Protein AF-A0A812IU18-F1 (afdb_monomer)

Structure (mmCIF, N/CA/C/O backbone):
data_AF-A0A812IU18-F1
#
_entry.id   AF-A0A812IU18-F1
#
loop_
_atom_site.group_PDB
_atom_site.id
_atom_site.type_symbol
_atom_site.label_atom_id
_atom_site.label_alt_id
_atom_site.label_comp_id
_atom_site.label_asym_id
_atom_site.label_entity_id
_atom_site.label_seq_id
_atom_site.pdbx_PDB_ins_code
_atom_site.Cartn_x
_atom_site.Cartn_y
_atom_site.Cartn_z
_atom_site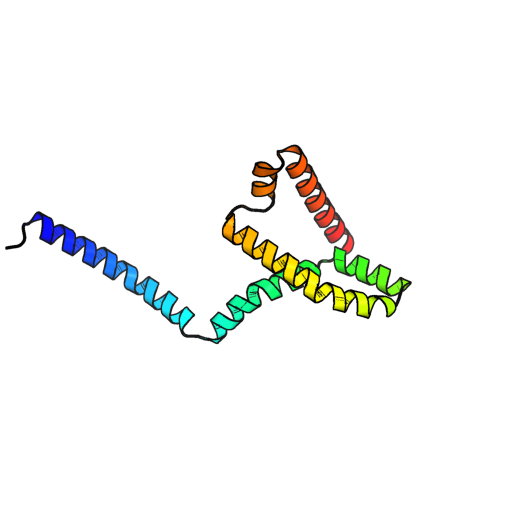.occupancy
_atom_site.B_iso_or_equiv
_atom_site.auth_seq_id
_atom_site.auth_comp_id
_atom_site.auth_asym_id
_atom_site.auth_atom_id
_atom_site.pdbx_PDB_model_num
ATOM 1 N N . LEU A 1 1 ? -46.731 7.862 40.695 1.00 56.66 1 LEU A N 1
ATOM 2 C CA . LEU A 1 1 ? -46.377 9.293 40.816 1.00 56.66 1 LEU A CA 1
ATOM 3 C C . LEU A 1 1 ? -44.872 9.385 40.620 1.00 56.66 1 LEU A C 1
ATOM 5 O O . LEU A 1 1 ? -44.148 9.019 41.534 1.00 56.66 1 LEU A O 1
ATOM 9 N N . MET A 1 2 ? -44.421 9.720 39.406 1.00 54.06 2 MET A N 1
ATOM 10 C CA . MET A 1 2 ? -42.991 9.900 39.114 1.00 54.06 2 MET A CA 1
ATOM 11 C C . MET A 1 2 ? -42.445 11.037 39.972 1.00 54.06 2 MET A C 1
ATOM 13 O O . MET A 1 2 ? -43.091 12.078 40.106 1.00 54.06 2 MET A O 1
ATOM 17 N N . THR A 1 3 ? -41.281 10.822 40.575 1.00 70.69 3 THR A N 1
ATOM 18 C CA . THR A 1 3 ? -40.631 11.850 41.387 1.00 70.69 3 THR A CA 1
ATOM 19 C C . THR A 1 3 ? -40.162 13.009 40.489 1.00 70.69 3 THR A C 1
ATOM 21 O O . THR A 1 3 ? -39.844 12.786 39.316 1.00 70.69 3 THR A O 1
ATOM 24 N N . PRO A 1 4 ? -40.101 14.259 40.991 1.00 69.75 4 PRO A N 1
ATOM 25 C CA . PRO A 1 4 ? -39.663 15.413 40.197 1.00 69.75 4 PRO A CA 1
ATOM 26 C C . PRO A 1 4 ? -38.291 15.208 39.530 1.00 69.75 4 PRO A C 1
ATOM 28 O O . PRO A 1 4 ? -38.083 15.659 38.405 1.00 69.75 4 PRO A O 1
ATOM 31 N N . SER A 1 5 ? -37.393 14.451 40.174 1.00 72.81 5 SER A N 1
ATOM 32 C CA . SER A 1 5 ? -36.073 14.079 39.647 1.00 72.81 5 SER A CA 1
ATOM 33 C C . SER A 1 5 ? -36.124 13.113 38.460 1.00 72.81 5 SER A C 1
ATOM 35 O O . SER A 1 5 ? -35.318 13.241 37.543 1.00 72.81 5 SER A O 1
ATOM 37 N N . GLU A 1 6 ? -37.074 12.175 38.428 1.00 73.81 6 GLU A N 1
ATOM 38 C CA . GLU A 1 6 ? -37.222 11.247 37.299 1.00 73.81 6 GLU A CA 1
ATOM 39 C C . GLU A 1 6 ? -37.785 11.960 36.067 1.00 73.81 6 GLU A C 1
ATOM 41 O O . GLU A 1 6 ? -37.276 11.770 34.966 1.00 73.81 6 GLU A O 1
ATOM 46 N N . SER A 1 7 ? -38.772 12.846 36.240 1.00 73.19 7 SER A N 1
ATOM 47 C CA . SER A 1 7 ? -39.383 13.579 35.117 1.00 73.19 7 SER A CA 1
ATOM 48 C C . SER A 1 7 ? -38.391 14.473 34.356 1.00 73.19 7 SER A C 1
ATOM 50 O O . SER A 1 7 ? -38.461 14.568 33.130 1.00 73.19 7 SER A O 1
ATOM 52 N N . ALA A 1 8 ? -37.422 15.066 35.063 1.00 77.62 8 ALA A N 1
ATOM 53 C CA . ALA A 1 8 ? -36.351 15.854 34.460 1.00 77.62 8 ALA A CA 1
ATOM 54 C C . ALA A 1 8 ? -35.356 14.975 33.680 1.00 77.62 8 ALA A C 1
ATOM 56 O O . ALA A 1 8 ? -34.952 15.335 32.575 1.00 77.62 8 ALA A O 1
ATOM 57 N N . SER A 1 9 ? -35.027 13.792 34.210 1.00 81.12 9 SER A N 1
ATOM 58 C CA . SER A 1 9 ? -34.134 12.832 33.551 1.00 81.12 9 SER A CA 1
ATOM 59 C C . SER A 1 9 ? -34.741 12.260 32.262 1.00 81.12 9 SER A C 1
ATOM 61 O O . SER A 1 9 ? -34.052 12.176 31.245 1.00 81.12 9 SER A O 1
ATOM 63 N N . TYR A 1 10 ? -36.045 11.955 32.246 1.00 76.62 10 TYR A N 1
ATOM 64 C CA . TYR A 1 10 ? -36.742 11.529 31.023 1.00 76.62 10 TYR A CA 1
ATOM 65 C C . TYR A 1 10 ? -36.807 12.640 29.966 1.00 76.62 10 TYR A C 1
ATOM 67 O O . TYR A 1 10 ? -36.660 12.359 28.775 1.00 76.62 10 TYR A O 1
ATOM 75 N N . ALA A 1 11 ? -36.969 13.898 30.385 1.00 81.69 11 ALA A N 1
ATOM 76 C CA . ALA A 1 11 ? -36.961 15.040 29.473 1.00 81.69 11 ALA A CA 1
ATOM 77 C C . ALA A 1 11 ? -35.578 15.269 28.831 1.00 81.69 11 ALA A C 1
ATOM 79 O O . ALA A 1 11 ? -35.498 15.596 27.645 1.00 81.69 11 ALA A O 1
ATOM 80 N N . GLU A 1 12 ? -34.484 15.056 29.570 1.00 83.31 12 GLU A N 1
ATOM 81 C CA . GLU A 1 12 ? -33.129 15.068 29.003 1.00 83.31 12 GLU A CA 1
ATOM 82 C C . GLU A 1 12 ? -32.879 13.874 28.079 1.00 83.31 12 GLU A C 1
ATOM 84 O O . GLU A 1 12 ? -32.361 14.059 26.978 1.00 83.31 12 GLU A O 1
ATOM 89 N N . ALA A 1 13 ? -33.307 12.669 28.466 1.00 81.00 13 ALA A N 1
ATOM 90 C CA . ALA A 1 13 ? -33.180 11.478 27.630 1.00 81.00 13 ALA A CA 1
ATOM 91 C C . ALA A 1 13 ? -33.914 11.639 26.286 1.00 81.00 13 ALA A C 1
ATOM 93 O O . ALA A 1 13 ? -33.354 11.312 25.240 1.00 81.00 13 ALA A O 1
ATOM 94 N N . GLN A 1 14 ? -35.117 12.226 26.289 1.00 84.94 14 GLN A N 1
ATOM 95 C CA . GLN A 1 14 ? -35.850 12.547 25.059 1.00 84.94 14 GLN A CA 1
ATOM 96 C C . GLN A 1 14 ? -35.155 13.616 24.213 1.00 84.94 14 GLN A C 1
ATOM 98 O O . GLN A 1 14 ? -35.139 13.496 22.992 1.00 84.94 14 GLN A O 1
ATOM 103 N N . ARG A 1 15 ? -34.554 14.646 24.824 1.00 82.12 15 ARG A N 1
ATOM 104 C CA . ARG A 1 15 ? -33.795 15.667 24.078 1.00 82.12 15 ARG A CA 1
ATOM 105 C C . ARG A 1 15 ? -32.554 15.089 23.404 1.00 82.12 15 ARG A C 1
ATOM 107 O O . ARG A 1 15 ? -32.237 15.472 22.280 1.00 82.12 15 ARG A O 1
ATOM 114 N N . LEU A 1 16 ? -31.853 14.182 24.083 1.00 82.38 16 LEU A N 1
ATOM 115 C CA . LEU A 1 16 ? -30.675 13.513 23.535 1.00 82.38 16 LEU A CA 1
ATOM 116 C C . LEU A 1 16 ? -31.049 12.556 22.398 1.00 82.38 16 LEU A C 1
ATOM 118 O O . LEU A 1 16 ? -30.349 12.523 21.388 1.00 82.38 16 LEU A O 1
ATOM 122 N N . ASP A 1 17 ? -32.156 11.824 22.536 1.00 84.81 17 ASP A N 1
ATOM 123 C CA . ASP A 1 17 ? -32.702 10.969 21.478 1.00 84.81 17 ASP A CA 1
ATOM 124 C C . ASP A 1 17 ? -33.115 11.787 20.242 1.00 84.81 17 ASP A C 1
ATOM 126 O O . ASP A 1 17 ? -32.691 11.497 19.124 1.00 84.81 17 ASP A O 1
ATOM 130 N N . ASP A 1 18 ? -33.856 12.881 20.436 1.00 85.38 18 ASP A N 1
ATOM 131 C CA . ASP A 1 18 ? -34.346 13.718 19.338 1.00 85.38 18 ASP A CA 1
ATOM 132 C C . ASP A 1 18 ? -33.214 14.411 18.564 1.00 85.38 18 ASP A C 1
ATOM 134 O O . ASP A 1 18 ? -33.252 14.510 17.338 1.00 85.38 18 ASP A O 1
ATOM 138 N N . SER A 1 19 ? -32.143 14.790 19.267 1.00 82.50 19 SER A N 1
ATOM 139 C CA . SER A 1 19 ? -30.929 15.340 18.657 1.00 82.50 19 SER A CA 1
ATOM 140 C C . SER A 1 19 ? -30.154 14.301 17.827 1.00 82.50 19 SER A C 1
ATOM 142 O O . SER A 1 19 ? -29.468 14.654 16.864 1.00 82.50 19 SER A O 1
ATOM 144 N N . ARG A 1 20 ? -30.283 12.999 18.137 1.00 80.38 20 ARG A N 1
ATOM 145 C CA . ARG A 1 20 ? -29.625 11.918 17.378 1.00 80.38 20 ARG A CA 1
ATOM 146 C C . ARG A 1 20 ? -30.366 11.506 16.105 1.00 80.38 20 ARG A C 1
ATOM 148 O O . ARG A 1 20 ? -29.704 11.112 15.142 1.00 80.38 20 ARG A O 1
ATOM 155 N N . LYS A 1 21 ? -31.696 11.616 16.058 1.00 79.31 21 LYS A N 1
ATOM 156 C CA . LYS A 1 21 ? -32.528 11.240 14.891 1.00 79.31 21 LYS A CA 1
ATOM 157 C C . LYS A 1 21 ? -32.059 11.819 13.542 1.00 79.31 21 LYS A C 1
ATOM 159 O O . LYS A 1 21 ? -31.967 11.055 12.577 1.00 79.31 21 LYS A O 1
ATOM 164 N N . PRO A 1 22 ? -31.711 13.118 13.410 1.00 78.19 22 PRO A N 1
ATOM 165 C CA . PRO A 1 22 ? -31.259 13.670 12.130 1.00 78.19 22 PRO A CA 1
ATOM 166 C C . PRO A 1 22 ? -29.899 13.119 11.678 1.00 78.19 22 PRO A C 1
ATOM 168 O O . PRO A 1 22 ? -29.645 13.051 10.476 1.00 78.19 22 PRO A O 1
ATOM 171 N N . PHE A 1 23 ? -29.037 12.697 12.608 1.00 74.56 23 PHE A N 1
ATOM 172 C CA . PHE A 1 23 ? -27.776 12.039 12.270 1.00 74.56 23 PHE A CA 1
ATOM 173 C C . PHE A 1 23 ? -28.009 10.593 11.822 1.00 74.56 23 PHE A C 1
ATOM 175 O O . PHE A 1 23 ? -27.524 10.213 10.759 1.00 74.56 23 PHE A O 1
ATOM 182 N N . GLN A 1 24 ? -28.810 9.822 12.570 1.00 76.81 24 GLN A N 1
ATOM 183 C CA . GLN A 1 24 ? -29.122 8.433 12.212 1.00 76.81 24 GLN A CA 1
ATOM 184 C C . GLN A 1 24 ? -29.805 8.332 10.848 1.00 76.81 24 GLN A C 1
ATOM 186 O O . GLN A 1 24 ? -29.323 7.607 9.990 1.00 76.81 24 GLN A O 1
ATOM 191 N N . SER A 1 25 ? -30.801 9.178 10.569 1.00 72.44 25 SER A N 1
ATOM 192 C CA . SER A 1 25 ? -31.494 9.156 9.271 1.00 72.44 25 SER A CA 1
ATOM 193 C C . SER A 1 25 ? -30.578 9.405 8.066 1.00 72.44 25 SER A C 1
ATOM 195 O O . SER A 1 25 ? -30.857 8.934 6.963 1.00 72.44 25 SER A O 1
ATOM 197 N N . LYS A 1 26 ? -29.475 10.148 8.246 1.00 67.00 26 LYS A N 1
ATOM 198 C CA . LYS A 1 26 ? -28.468 10.310 7.194 1.00 67.00 26 LYS A CA 1
ATOM 199 C C . LYS A 1 26 ? -27.655 9.035 7.032 1.00 67.00 26 LYS A C 1
ATOM 201 O O . LYS A 1 26 ? -27.480 8.620 5.896 1.00 67.00 26 LYS A O 1
ATOM 206 N N . VAL A 1 27 ? -27.189 8.430 8.125 1.00 68.94 27 VAL A N 1
ATOM 207 C CA . VAL A 1 27 ? -26.424 7.169 8.115 1.00 68.94 27 VAL A CA 1
ATOM 208 C C . VAL A 1 27 ? -27.245 6.036 7.488 1.00 68.94 27 VAL A C 1
ATOM 210 O O . VAL A 1 27 ? -26.777 5.424 6.531 1.00 68.94 27 VAL A O 1
ATOM 213 N N . ASP A 1 28 ? -28.508 5.880 7.887 1.00 69.50 28 ASP A N 1
ATOM 214 C CA . ASP A 1 28 ? -29.435 4.878 7.342 1.00 69.50 28 ASP A CA 1
ATOM 215 C C . ASP A 1 28 ? -29.671 5.076 5.831 1.00 69.50 28 ASP A C 1
ATOM 217 O O . ASP A 1 28 ? -29.814 4.124 5.058 1.00 69.50 28 ASP A O 1
ATOM 221 N N . LYS A 1 29 ? -29.665 6.338 5.373 1.00 68.38 29 LYS A N 1
ATOM 222 C CA . LYS A 1 29 ? -29.790 6.690 3.951 1.00 68.38 29 LYS A CA 1
ATOM 223 C C . LYS A 1 29 ? -28.558 6.284 3.133 1.00 68.38 29 LYS A C 1
ATOM 225 O O . LYS A 1 29 ? -28.708 5.967 1.952 1.00 68.38 29 LYS A O 1
ATOM 230 N N . TRP A 1 30 ? -27.364 6.289 3.730 1.00 60.28 30 TRP A N 1
ATOM 231 C CA . TRP A 1 30 ? -26.149 5.768 3.091 1.00 60.28 30 TRP A CA 1
ATOM 232 C C . TRP A 1 30 ? -26.118 4.233 3.105 1.00 60.28 30 TRP A C 1
ATOM 234 O O . TRP A 1 30 ? -25.684 3.639 2.120 1.00 60.28 30 TRP A O 1
ATOM 244 N N . GLU A 1 31 ? -26.641 3.596 4.157 1.00 66.00 31 GLU A N 1
ATOM 245 C CA . GLU A 1 31 ? -26.738 2.132 4.272 1.00 66.00 31 GLU A CA 1
ATOM 246 C C . GLU A 1 31 ? -27.706 1.495 3.259 1.00 66.00 31 GLU A C 1
ATOM 248 O O . GLU A 1 31 ? -27.450 0.395 2.773 1.00 66.00 31 GLU A O 1
ATOM 253 N N . GLY A 1 32 ? -28.786 2.185 2.873 1.00 62.31 32 GLY A N 1
ATOM 254 C CA . GLY A 1 32 ? -29.796 1.646 1.949 1.00 62.31 32 GLY A CA 1
ATOM 255 C C . GLY A 1 32 ? -29.396 1.585 0.465 1.00 62.31 32 GLY A C 1
ATOM 256 O O . GLY A 1 32 ? -30.110 0.983 -0.337 1.00 62.31 32 GLY A O 1
ATOM 257 N N . SER A 1 33 ? -28.278 2.197 0.059 1.00 66.06 33 SER A N 1
ATOM 258 C CA . SER A 1 33 ? -27.813 2.166 -1.335 1.00 66.06 33 SER A CA 1
ATOM 259 C C . SER A 1 33 ? -26.731 1.105 -1.520 1.00 66.06 33 SER A C 1
ATOM 261 O O . SER A 1 33 ? -25.557 1.362 -1.268 1.00 66.06 33 SER A O 1
ATOM 263 N N . GLY A 1 34 ? -27.093 -0.066 -2.059 1.00 64.25 34 GLY A N 1
ATOM 264 C CA . GLY A 1 34 ? -26.139 -1.146 -2.387 1.00 64.25 34 GLY A CA 1
ATOM 265 C C . GLY A 1 34 ? -24.963 -0.716 -3.287 1.00 64.25 34 GLY A C 1
ATOM 266 O O . GLY A 1 34 ? -23.907 -1.352 -3.295 1.00 64.25 34 GLY A O 1
ATOM 267 N N . PHE A 1 35 ? -25.105 0.415 -3.985 1.00 65.38 35 PHE A N 1
ATOM 268 C CA . PHE A 1 35 ? -24.033 1.086 -4.721 1.00 65.38 35 PHE A CA 1
ATOM 269 C C . PHE A 1 35 ? -22.935 1.656 -3.802 1.00 65.38 35 PHE A C 1
ATOM 271 O O . PHE A 1 35 ? -21.752 1.455 -4.060 1.00 65.38 35 PHE A O 1
ATOM 278 N N . VAL A 1 36 ? -23.302 2.306 -2.693 1.00 65.75 36 VAL A N 1
ATOM 279 C CA . VAL A 1 36 ? -22.354 2.873 -1.713 1.00 65.75 36 VAL A CA 1
ATOM 280 C C . VAL A 1 36 ? -21.632 1.758 -0.952 1.00 65.75 36 VAL A C 1
ATOM 282 O O . VAL A 1 36 ? -20.438 1.864 -0.670 1.00 65.75 36 VAL A O 1
ATOM 285 N N . TRP A 1 37 ? -22.331 0.652 -0.685 1.00 62.09 37 TRP A N 1
ATOM 286 C CA . TRP A 1 37 ? -21.745 -0.528 -0.050 1.00 62.09 37 TRP A CA 1
ATOM 287 C C . TRP A 1 37 ? -20.707 -1.212 -0.956 1.00 62.09 37 TRP A C 1
ATOM 289 O O . TRP A 1 37 ? -19.605 -1.529 -0.512 1.00 62.09 37 TRP A O 1
ATOM 299 N N . SER A 1 38 ? -21.001 -1.330 -2.258 1.00 66.19 38 SER A N 1
ATOM 300 C CA . SER A 1 38 ? -20.034 -1.825 -3.252 1.00 66.19 38 SER A CA 1
ATOM 301 C C . SER A 1 38 ? -18.800 -0.920 -3.354 1.00 66.19 38 SER A C 1
ATOM 303 O O . SER A 1 38 ? -17.678 -1.416 -3.421 1.00 66.19 38 SER A O 1
ATOM 305 N N . PHE A 1 39 ? -18.979 0.405 -3.290 1.00 65.12 39 PHE A N 1
ATOM 306 C CA . PHE A 1 39 ? -17.864 1.358 -3.264 1.00 65.12 39 PHE A CA 1
ATOM 307 C C . PHE A 1 39 ? -17.046 1.309 -1.967 1.00 65.12 39 PHE A C 1
ATOM 309 O O . PHE A 1 39 ? -15.834 1.507 -2.012 1.00 65.12 39 PHE A O 1
ATOM 316 N N . SER A 1 40 ? -17.664 0.984 -0.828 1.00 64.44 40 SER A N 1
ATOM 317 C CA . SER A 1 40 ? -16.928 0.776 0.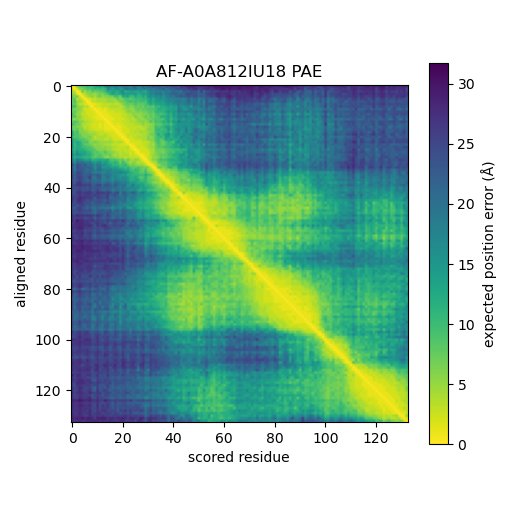429 1.00 64.44 40 SER A CA 1
ATOM 318 C C . SER A 1 40 ? -15.985 -0.428 0.367 1.00 64.44 40 SER A C 1
ATOM 320 O O . SER A 1 40 ? -14.906 -0.378 0.948 1.00 64.44 40 SER A O 1
ATOM 322 N N . ILE A 1 41 ? -16.344 -1.480 -0.376 1.00 65.75 41 ILE A N 1
ATOM 323 C CA . ILE A 1 41 ? -15.478 -2.650 -0.611 1.00 65.75 41 ILE A CA 1
ATOM 324 C C . ILE A 1 41 ? -14.463 -2.400 -1.734 1.00 65.75 41 ILE A C 1
ATOM 326 O O . ILE A 1 41 ? -13.340 -2.896 -1.667 1.00 65.75 41 ILE A O 1
ATOM 330 N N . LEU A 1 42 ? -14.818 -1.597 -2.743 1.00 68.69 42 LEU A N 1
ATOM 331 C CA . LEU A 1 42 ? -13.874 -1.145 -3.772 1.00 68.69 42 LEU A CA 1
ATOM 332 C C . LEU A 1 42 ? -12.800 -0.206 -3.213 1.00 68.69 42 LEU A C 1
ATOM 334 O O . LEU A 1 42 ? -11.705 -0.161 -3.763 1.00 68.69 42 LEU A O 1
ATOM 338 N N . GLY A 1 43 ? -13.092 0.519 -2.129 1.00 71.94 43 GLY A N 1
ATOM 339 C CA . GLY A 1 43 ? -12.179 1.455 -1.469 1.00 71.94 43 GLY A CA 1
ATOM 340 C C . GLY A 1 43 ? -10.767 0.899 -1.242 1.00 71.94 43 GLY A C 1
ATOM 341 O O . GLY A 1 43 ? -9.824 1.468 -1.790 1.00 71.94 43 GLY A O 1
ATOM 342 N N . PRO A 1 44 ? -10.590 -0.206 -0.493 1.00 72.00 44 PRO A N 1
ATOM 343 C CA . PRO A 1 44 ? -9.270 -0.788 -0.257 1.00 72.00 44 PRO A CA 1
ATOM 344 C C . PRO A 1 44 ? -8.591 -1.287 -1.538 1.00 72.00 44 PRO A C 1
ATOM 346 O O . PRO A 1 44 ? -7.408 -1.024 -1.713 1.00 72.00 44 PRO A O 1
ATOM 349 N N . GLY A 1 45 ? -9.322 -1.922 -2.463 1.00 73.94 45 GLY A N 1
ATOM 350 C CA . GLY A 1 45 ? -8.756 -2.378 -3.742 1.00 73.94 45 GLY A CA 1
ATOM 351 C C . GLY A 1 45 ? -8.282 -1.230 -4.644 1.00 73.94 45 GLY A C 1
ATOM 352 O O . GLY A 1 45 ? -7.241 -1.330 -5.283 1.00 73.94 45 GLY A O 1
ATOM 353 N N . LEU A 1 46 ? -9.001 -0.105 -4.657 1.00 74.56 46 LEU A N 1
ATOM 354 C CA . LEU A 1 46 ? -8.634 1.085 -5.426 1.00 74.56 46 LEU A CA 1
ATOM 355 C C . LEU A 1 46 ? -7.437 1.827 -4.806 1.00 74.56 46 LEU A C 1
ATOM 357 O O . LEU A 1 46 ? -6.544 2.255 -5.534 1.00 74.56 46 LEU A O 1
ATOM 361 N N . LEU A 1 47 ? -7.404 1.961 -3.471 1.00 73.06 47 LEU A N 1
ATOM 362 C CA . LEU A 1 47 ? -6.288 2.561 -2.717 1.00 73.06 47 LEU A CA 1
ATOM 363 C C . LEU A 1 47 ? -4.976 1.821 -2.979 1.00 73.06 47 LEU A C 1
ATOM 365 O O . LE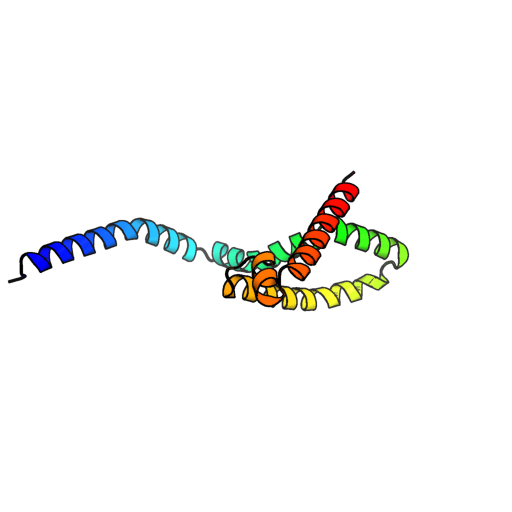U A 1 47 ? -3.928 2.430 -3.156 1.00 73.06 47 LEU A O 1
ATOM 369 N N . VAL A 1 48 ? -5.079 0.501 -3.040 1.00 74.25 48 VAL A N 1
ATOM 370 C CA . VA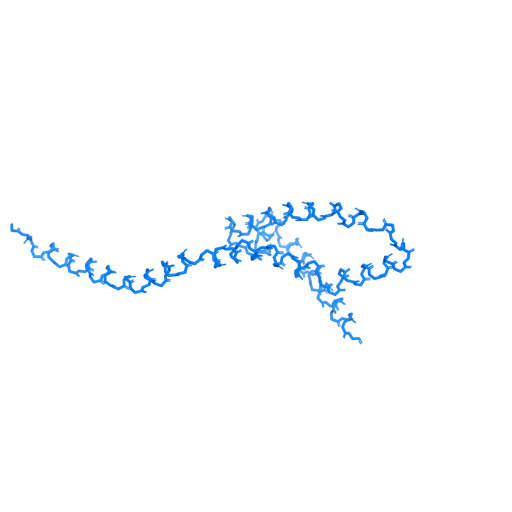L A 1 48 ? -4.014 -0.427 -3.396 1.00 74.25 48 VAL A CA 1
ATOM 371 C C . VAL A 1 48 ? -3.502 -0.209 -4.810 1.00 74.25 48 VAL A C 1
ATOM 373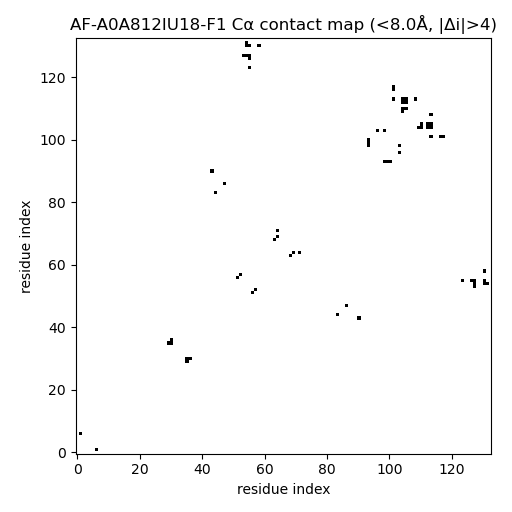 O O . VAL A 1 48 ? -2.302 -0.048 -5.002 1.00 74.25 48 VAL A O 1
ATOM 376 N N . CYS A 1 49 ? -4.398 -0.157 -5.797 1.00 75.50 49 CYS A N 1
ATOM 377 C CA . CYS A 1 49 ? -3.985 0.020 -7.184 1.00 75.50 49 CYS A CA 1
ATOM 378 C C . CYS A 1 49 ? -3.312 1.381 -7.394 1.00 75.50 49 CYS A C 1
ATOM 380 O O . CYS A 1 49 ? -2.361 1.481 -8.164 1.00 75.50 49 CYS A O 1
ATOM 382 N N . LEU A 1 50 ? -3.784 2.418 -6.696 1.00 74.19 50 LEU A N 1
ATOM 383 C CA . LEU A 1 50 ? -3.163 3.742 -6.697 1.00 74.19 50 LEU A CA 1
ATOM 384 C C . LEU A 1 50 ? -1.790 3.748 -6.015 1.00 74.19 50 LEU A C 1
ATOM 386 O O . LEU A 1 50 ? -0.904 4.450 -6.487 1.00 74.19 50 LEU A O 1
ATOM 390 N N . ALA A 1 51 ? -1.602 2.971 -4.945 1.00 73.12 51 ALA A N 1
ATOM 391 C CA . ALA A 1 51 ? -0.314 2.849 -4.267 1.00 73.12 51 ALA A CA 1
ATOM 392 C C . ALA A 1 51 ? 0.733 2.098 -5.111 1.00 73.12 51 ALA A C 1
ATOM 394 O O . ALA A 1 51 ? 1.883 2.515 -5.135 1.00 73.12 51 ALA A O 1
ATOM 395 N N . ASP A 1 52 ? 0.336 1.043 -5.832 1.00 74.00 52 ASP A N 1
ATOM 396 C CA . ASP A 1 52 ? 1.236 0.277 -6.717 1.00 74.00 52 ASP A CA 1
ATOM 397 C C . ASP A 1 52 ? 1.560 1.001 -8.043 1.00 74.00 52 ASP A C 1
ATOM 399 O O . ASP A 1 52 ? 2.462 0.588 -8.772 1.00 74.00 52 ASP A O 1
ATOM 403 N N . THR A 1 53 ? 0.817 2.059 -8.392 1.00 75.00 53 THR A N 1
ATOM 404 C CA . THR A 1 53 ? 1.005 2.837 -9.635 1.00 75.00 53 THR A CA 1
ATOM 405 C C . THR A 1 53 ? 1.711 4.170 -9.363 1.00 75.00 53 THR A C 1
ATOM 407 O O . THR A 1 53 ? 1.395 5.192 -9.972 1.00 75.00 53 THR A O 1
ATOM 410 N N . ASP A 1 54 ? 2.655 4.192 -8.426 1.00 78.62 54 ASP A N 1
ATOM 411 C CA . ASP A 1 54 ? 3.507 5.356 -8.208 1.00 78.62 54 ASP A CA 1
ATOM 412 C C . ASP A 1 54 ? 4.613 5.455 -9.283 1.00 78.62 54 ASP A C 1
ATOM 414 O O . ASP A 1 54 ? 4.908 4.504 -10.020 1.00 78.62 54 ASP A O 1
ATOM 418 N N . ALA A 1 55 ? 5.233 6.634 -9.403 1.00 71.75 55 ALA A N 1
ATOM 419 C CA . ALA A 1 55 ? 6.276 6.882 -10.402 1.00 71.75 55 ALA A CA 1
ATOM 420 C C . ALA A 1 55 ? 7.475 5.923 -10.245 1.00 71.75 55 ALA A C 1
ATOM 422 O O . ALA A 1 55 ? 8.071 5.514 -11.244 1.00 71.75 55 ALA A O 1
ATOM 423 N N . GLY A 1 56 ? 7.791 5.512 -9.009 1.00 72.62 56 GLY A N 1
ATOM 424 C CA . GLY A 1 56 ? 8.864 4.568 -8.703 1.00 72.62 56 GLY A CA 1
ATOM 425 C C . GLY A 1 56 ? 8.597 3.170 -9.263 1.00 72.62 56 GLY A C 1
ATOM 426 O O . GLY A 1 56 ? 9.415 2.645 -10.030 1.00 72.62 56 GLY A O 1
ATOM 427 N N . CYS A 1 57 ? 7.437 2.577 -8.960 1.00 74.62 57 CYS A N 1
ATOM 428 C CA . CYS A 1 57 ? 7.051 1.284 -9.521 1.00 74.62 57 CYS A CA 1
ATOM 429 C C . CYS A 1 57 ? 6.945 1.332 -11.051 1.00 74.62 57 CYS A C 1
ATOM 431 O O . CYS A 1 57 ? 7.401 0.399 -11.718 1.00 74.62 57 CYS A O 1
ATOM 433 N N . LEU A 1 58 ? 6.434 2.427 -11.627 1.00 76.75 58 LEU A N 1
ATOM 434 C CA . LEU A 1 58 ? 6.313 2.583 -13.079 1.00 76.75 58 LEU A CA 1
ATOM 435 C C . LEU A 1 58 ? 7.680 2.674 -13.781 1.00 76.75 58 LEU A C 1
ATOM 437 O O . LEU A 1 58 ? 7.876 2.060 -14.832 1.00 76.75 58 LEU A O 1
ATOM 441 N N . LEU A 1 59 ? 8.649 3.384 -13.195 1.00 77.94 59 LEU A N 1
ATOM 442 C CA . LEU A 1 59 ? 10.020 3.467 -13.708 1.00 77.94 59 LEU A CA 1
ATOM 443 C C . LEU A 1 59 ? 10.710 2.104 -13.713 1.00 77.94 59 LEU A C 1
ATOM 445 O O . LEU A 1 59 ? 11.314 1.713 -14.716 1.00 77.94 59 LEU A O 1
ATOM 449 N N . VAL A 1 60 ? 10.623 1.371 -12.601 1.00 77.50 60 VAL A N 1
ATOM 450 C CA . VAL A 1 60 ? 11.214 0.033 -12.482 1.00 77.50 60 VAL A CA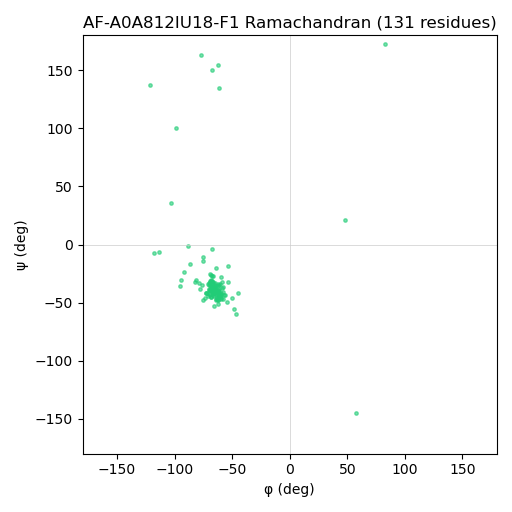 1
ATOM 451 C C . VAL A 1 60 ? 10.525 -0.929 -13.446 1.00 77.50 60 VAL A C 1
ATOM 453 O O . VAL A 1 60 ? 11.207 -1.698 -14.128 1.00 77.50 60 VAL A O 1
ATOM 456 N N . ALA A 1 61 ? 9.198 -0.855 -13.582 1.00 76.88 61 ALA A N 1
ATOM 457 C CA . ALA A 1 61 ? 8.437 -1.622 -14.564 1.00 76.88 61 ALA A CA 1
ATOM 458 C C . ALA A 1 61 ? 8.838 -1.274 -16.010 1.00 76.88 61 ALA A C 1
ATOM 460 O O . ALA A 1 61 ? 9.006 -2.170 -16.832 1.00 76.88 61 ALA A O 1
ATOM 461 N N . GLY A 1 62 ? 9.077 0.002 -16.325 1.00 77.12 62 GLY A N 1
ATOM 462 C CA . GLY A 1 62 ? 9.526 0.451 -17.645 1.00 77.12 62 GLY A CA 1
ATOM 463 C C . GLY A 1 62 ? 10.953 0.005 -17.981 1.00 77.12 62 GLY A C 1
ATOM 464 O O . GLY A 1 62 ? 11.209 -0.513 -19.070 1.00 77.12 62 GLY A O 1
ATOM 465 N N . GLN A 1 63 ? 11.886 0.138 -17.034 1.00 79.44 63 GLN A N 1
ATOM 466 C CA . GLN A 1 63 ? 13.271 -0.322 -17.193 1.00 79.44 63 GLN A CA 1
ATOM 467 C C . GLN A 1 63 ? 13.354 -1.847 -17.310 1.00 79.44 63 GLN A C 1
ATOM 469 O O . GLN A 1 63 ? 14.058 -2.378 -18.173 1.00 79.44 63 GLN A O 1
ATOM 474 N N . SER A 1 64 ? 12.617 -2.565 -16.462 1.00 75.88 64 SER A N 1
ATOM 475 C CA . SER A 1 64 ? 12.571 -4.028 -16.492 1.00 75.88 64 SER A CA 1
ATOM 476 C C . SER A 1 64 ? 11.831 -4.549 -17.729 1.00 75.88 64 SER A C 1
ATOM 478 O O . SER A 1 64 ? 12.315 -5.487 -18.360 1.00 75.88 64 SER A O 1
ATOM 480 N N . GLY A 1 65 ? 10.753 -3.889 -18.159 1.00 73.44 65 GLY A N 1
ATOM 481 C CA . GLY A 1 65 ? 10.011 -4.199 -19.382 1.00 73.44 65 GLY A CA 1
ATOM 482 C C . GLY A 1 65 ? 10.829 -3.987 -20.657 1.00 73.44 65 GLY A C 1
ATOM 483 O O . GLY A 1 65 ? 10.817 -4.844 -21.537 1.00 73.44 65 GLY A O 1
ATOM 484 N N . SER A 1 66 ? 11.620 -2.911 -20.728 1.00 73.81 66 SER A N 1
ATOM 485 C CA . SER A 1 66 ? 12.555 -2.661 -21.838 1.00 73.81 66 SER A CA 1
ATOM 486 C C . SER A 1 66 ? 13.640 -3.743 -21.943 1.00 73.81 66 SER A C 1
ATOM 488 O O . SER A 1 66 ? 14.058 -4.120 -23.038 1.00 73.81 66 SER A O 1
ATOM 490 N N . ARG A 1 67 ? 14.076 -4.290 -20.801 1.00 69.19 67 ARG A N 1
ATOM 491 C CA . ARG A 1 67 ? 15.210 -5.222 -20.728 1.00 69.19 67 ARG A CA 1
ATOM 492 C C . ARG A 1 67 ? 14.826 -6.707 -20.777 1.00 69.19 67 ARG A C 1
ATOM 494 O O . ARG A 1 67 ? 15.620 -7.502 -21.269 1.00 69.19 67 ARG A O 1
ATOM 501 N N . TRP A 1 68 ? 13.651 -7.089 -20.271 1.00 66.12 68 TRP A N 1
ATOM 502 C CA . TRP A 1 68 ? 13.192 -8.488 -20.164 1.00 66.12 68 TRP A CA 1
ATOM 503 C C . TRP A 1 68 ? 11.924 -8.793 -20.981 1.00 66.12 68 TRP A C 1
ATOM 505 O O . TRP A 1 68 ? 11.542 -9.958 -21.112 1.00 66.12 68 TRP A O 1
ATOM 515 N N . GLY A 1 69 ? 11.281 -7.779 -21.569 1.00 70.31 69 GLY A N 1
ATOM 516 C CA . GLY A 1 69 ? 10.103 -7.949 -22.421 1.00 70.31 69 GLY A CA 1
ATOM 517 C C . GLY A 1 69 ? 8.935 -8.657 -21.721 1.00 70.31 69 GLY A C 1
ATOM 518 O O . GLY A 1 69 ? 8.712 -8.514 -20.520 1.00 70.31 69 GLY A O 1
ATOM 519 N N . TYR A 1 70 ? 8.182 -9.464 -22.477 1.00 65.44 70 TYR A N 1
ATOM 520 C CA . TYR A 1 70 ? 6.982 -10.171 -22.001 1.00 65.44 70 TYR A CA 1
ATOM 521 C C . TYR A 1 70 ? 7.242 -11.282 -20.965 1.00 65.44 70 TYR A C 1
ATOM 523 O O . TYR A 1 70 ? 6.288 -11.857 -20.445 1.00 65.44 70 TYR A O 1
ATOM 531 N N . ALA A 1 71 ? 8.500 -11.583 -20.625 1.00 72.69 71 ALA A N 1
ATOM 532 C CA . ALA A 1 71 ? 8.834 -12.591 -19.615 1.00 72.69 71 ALA A CA 1
ATOM 533 C C . ALA A 1 71 ? 8.345 -12.217 -18.200 1.00 72.69 71 ALA A C 1
ATOM 535 O O . ALA A 1 71 ? 8.180 -13.095 -17.355 1.00 72.69 71 ALA A O 1
ATOM 536 N N . LEU A 1 72 ? 8.077 -10.930 -17.947 1.00 67.69 72 LEU A N 1
ATOM 537 C CA . LEU A 1 72 ? 7.603 -10.420 -16.655 1.00 67.69 72 LEU A CA 1
ATOM 538 C C . LEU A 1 72 ? 6.074 -10.473 -16.486 1.00 67.69 72 LEU A C 1
ATOM 540 O O . LEU A 1 72 ? 5.594 -10.428 -15.357 1.00 67.69 72 LEU A O 1
ATOM 544 N N . LEU A 1 73 ? 5.298 -10.637 -17.565 1.00 71.44 73 LEU A N 1
ATOM 545 C CA . LEU A 1 73 ? 3.830 -10.759 -17.503 1.00 71.44 73 LEU A CA 1
ATOM 546 C C . LEU A 1 73 ? 3.330 -11.868 -16.556 1.00 71.44 73 LEU A C 1
ATOM 548 O O . LEU A 1 73 ? 2.459 -11.585 -15.733 1.00 71.44 73 LEU A O 1
ATOM 552 N N . PRO A 1 74 ? 3.840 -13.115 -16.616 1.00 75.94 74 PRO A N 1
ATOM 553 C CA . PRO A 1 74 ? 3.381 -14.166 -15.707 1.00 75.94 74 PRO A CA 1
ATOM 554 C C . PRO A 1 74 ? 3.785 -13.906 -14.250 1.00 75.94 74 PRO A C 1
ATOM 556 O O . PRO A 1 74 ? 3.032 -14.249 -13.341 1.00 75.94 74 PRO A O 1
ATOM 559 N N . LEU A 1 75 ? 4.931 -13.256 -14.020 1.00 76.56 75 LEU A N 1
ATOM 560 C CA . LEU A 1 75 ? 5.348 -12.832 -12.683 1.00 76.56 75 LEU A CA 1
ATOM 561 C C . LEU A 1 75 ? 4.401 -11.757 -12.130 1.00 76.56 75 LEU A C 1
ATOM 563 O O . LEU A 1 75 ? 4.015 -11.827 -10.967 1.00 76.56 75 LEU A O 1
ATOM 567 N N . GLN A 1 76 ? 3.966 -10.819 -12.976 1.00 72.25 76 GLN A N 1
ATOM 568 C CA . GLN A 1 76 ? 3.011 -9.780 -12.603 1.00 72.25 76 GLN A CA 1
ATOM 569 C C . GLN A 1 76 ? 1.658 -10.375 -12.196 1.00 72.25 76 GLN A C 1
ATOM 571 O O . GLN A 1 76 ? 1.098 -9.984 -11.177 1.00 72.25 76 GLN A O 1
ATOM 576 N N . VAL A 1 77 ? 1.158 -11.366 -12.944 1.00 79.44 77 VAL A N 1
ATOM 577 C CA . VAL A 1 77 ? -0.100 -12.060 -12.615 1.00 79.44 77 VAL A CA 1
ATOM 578 C C . VAL A 1 77 ? 0.008 -12.834 -11.299 1.00 79.44 77 VAL A C 1
ATOM 580 O O . VAL A 1 77 ? -0.941 -12.839 -10.518 1.00 79.44 77 VAL A O 1
ATOM 583 N N . LEU A 1 78 ? 1.162 -13.448 -11.022 1.00 81.75 78 LEU A N 1
ATOM 584 C CA . LEU A 1 78 ? 1.425 -14.127 -9.750 1.00 81.75 78 LEU A CA 1
ATOM 585 C C . LEU A 1 78 ? 1.483 -13.146 -8.567 1.00 81.75 78 LEU A C 1
ATOM 587 O O . LEU A 1 78 ? 1.085 -13.495 -7.457 1.00 81.75 78 LEU A O 1
ATOM 591 N N . LEU A 1 79 ? 1.966 -11.923 -8.796 1.00 76.69 79 LEU A N 1
ATOM 592 C CA . LEU A 1 79 ? 2.085 -10.898 -7.762 1.00 76.69 79 LEU A CA 1
ATOM 593 C C . LEU A 1 79 ? 0.721 -10.364 -7.302 1.00 76.69 79 LEU A C 1
ATOM 595 O O . LEU A 1 79 ? 0.556 -10.119 -6.113 1.00 76.69 79 LEU A O 1
ATOM 599 N N . ILE A 1 80 ? -0.270 -10.255 -8.194 1.00 80.00 80 ILE A N 1
ATOM 60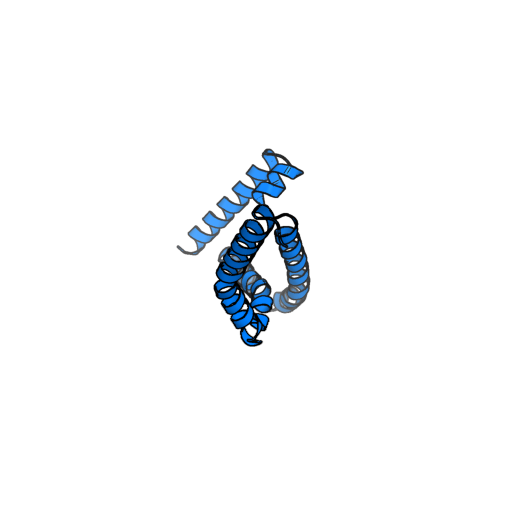0 C CA . ILE A 1 80 ? -1.616 -9.732 -7.874 1.00 80.00 80 ILE A CA 1
ATOM 601 C C . ILE A 1 80 ? -2.228 -10.369 -6.604 1.00 80.00 80 ILE A C 1
ATOM 603 O O . ILE A 1 80 ? -2.567 -9.629 -5.679 1.00 80.00 80 ILE A O 1
ATOM 607 N N . PRO A 1 81 ? -2.367 -11.706 -6.484 1.00 78.81 81 PRO A N 1
ATOM 608 C CA . PRO A 1 81 ? -2.951 -12.317 -5.287 1.00 78.81 81 PRO A CA 1
ATOM 609 C C . PRO A 1 81 ? -2.069 -12.173 -4.040 1.00 78.81 81 PRO A C 1
ATOM 611 O O . PRO A 1 81 ? -2.590 -12.094 -2.928 1.00 78.81 81 PRO A O 1
ATOM 614 N N . VAL A 1 82 ? -0.744 -12.125 -4.205 1.00 81.19 82 VAL A N 1
ATOM 615 C CA . VAL A 1 82 ? 0.196 -11.943 -3.090 1.00 81.19 82 VAL A CA 1
ATOM 616 C C . VAL A 1 82 ? 0.061 -10.539 -2.503 1.00 81.19 82 VAL A C 1
ATOM 618 O O . VAL A 1 82 ? -0.035 -10.393 -1.284 1.00 81.19 82 VAL A O 1
ATOM 621 N N . LEU A 1 83 ? -0.002 -9.516 -3.360 1.00 79.25 83 LEU A N 1
ATOM 622 C CA . LEU A 1 83 ? -0.179 -8.130 -2.937 1.00 79.25 83 LEU A CA 1
ATOM 623 C C . LEU A 1 83 ? -1.554 -7.920 -2.301 1.00 79.25 83 LEU A C 1
ATOM 625 O O . LEU A 1 83 ? -1.627 -7.324 -1.229 1.00 79.25 83 LEU A O 1
ATOM 629 N N . PHE A 1 84 ? -2.611 -8.514 -2.864 1.00 82.00 84 PHE A N 1
ATOM 630 C CA . PHE A 1 84 ? -3.950 -8.463 -2.272 1.00 82.00 84 PHE A CA 1
ATOM 631 C C . PHE A 1 84 ? -3.972 -8.993 -0.827 1.00 82.00 84 PHE A C 1
ATOM 633 O O . PHE A 1 84 ? -4.548 -8.369 0.062 1.00 82.00 84 PHE A O 1
ATOM 640 N N . MET A 1 85 ? -3.290 -10.113 -0.559 1.00 81.69 85 MET A N 1
ATOM 641 C CA . MET A 1 85 ? -3.181 -10.669 0.797 1.00 81.69 85 MET A CA 1
ATOM 642 C C . MET A 1 85 ? -2.376 -9.765 1.737 1.00 81.69 85 MET A C 1
ATOM 644 O O . MET A 1 85 ? -2.766 -9.556 2.886 1.00 81.69 85 MET A O 1
ATOM 648 N N . ALA A 1 86 ? -1.264 -9.202 1.258 1.00 80.94 86 ALA A N 1
ATOM 649 C CA . ALA A 1 86 ? -0.457 -8.266 2.039 1.00 80.94 86 ALA A CA 1
ATOM 650 C C . ALA A 1 86 ? -1.244 -6.994 2.404 1.00 80.94 86 ALA A C 1
ATOM 652 O O . ALA A 1 86 ? -1.096 -6.447 3.500 1.00 80.94 86 ALA A O 1
ATOM 653 N N . GLN A 1 87 ? -2.112 -6.537 1.507 1.00 78.69 87 GLN A N 1
ATOM 654 C CA . GLN A 1 87 ? -2.919 -5.341 1.702 1.00 78.69 87 GLN A CA 1
ATOM 655 C C . GLN A 1 87 ? -4.117 -5.595 2.613 1.00 78.69 87 GLN A C 1
ATOM 657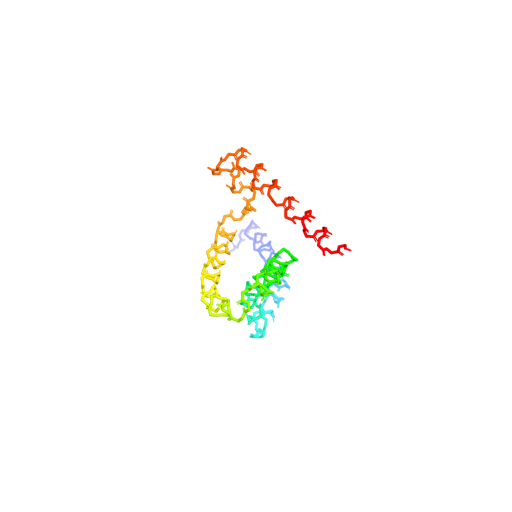 O O . GLN A 1 87 ? -4.373 -4.762 3.475 1.00 78.69 87 GLN A O 1
ATOM 662 N N . ASP A 1 88 ? -4.784 -6.749 2.527 1.00 81.62 88 ASP A N 1
ATOM 663 C CA . ASP A 1 88 ? -5.811 -7.137 3.507 1.00 81.62 88 ASP A CA 1
ATOM 664 C C . ASP A 1 88 ? -5.236 -7.150 4.933 1.00 81.62 88 ASP A C 1
ATOM 666 O O . ASP A 1 88 ? -5.816 -6.585 5.863 1.00 81.62 88 ASP A O 1
ATOM 670 N N . LEU A 1 89 ? -4.028 -7.701 5.095 1.00 80.81 89 LEU A N 1
ATOM 671 C CA . LEU A 1 89 ? -3.306 -7.697 6.368 1.00 80.81 89 LEU A CA 1
ATOM 672 C C . LEU A 1 89 ? -2.941 -6.280 6.824 1.00 80.81 89 LEU A C 1
ATOM 674 O O . LEU A 1 89 ? -3.114 -5.957 7.999 1.00 80.81 89 LEU A O 1
ATOM 678 N N . THR A 1 90 ? -2.478 -5.427 5.911 1.00 78.31 90 THR A N 1
ATOM 679 C CA . THR A 1 90 ? -2.111 -4.033 6.209 1.00 78.31 90 THR A CA 1
ATOM 680 C C . THR A 1 90 ? -3.335 -3.199 6.590 1.00 78.31 90 THR A C 1
ATOM 682 O O . THR A 1 90 ? -3.286 -2.450 7.563 1.00 78.31 90 THR A O 1
ATOM 685 N N . VAL A 1 91 ? -4.460 -3.366 5.889 1.00 76.19 91 VAL A N 1
ATOM 686 C CA . VAL A 1 91 ? -5.739 -2.708 6.195 1.00 76.19 91 VAL A CA 1
ATOM 687 C C . VAL A 1 91 ? -6.262 -3.174 7.550 1.00 76.19 91 VAL A C 1
ATOM 689 O O . VAL A 1 91 ? -6.613 -2.345 8.390 1.00 76.19 91 VAL A O 1
ATOM 692 N N . ARG A 1 92 ? -6.255 -4.486 7.814 1.00 80.81 92 ARG A N 1
ATOM 693 C CA . ARG A 1 92 ? -6.666 -5.033 9.115 1.00 80.81 92 ARG A CA 1
ATOM 694 C C . ARG A 1 92 ? -5.769 -4.547 10.244 1.00 80.81 92 ARG A C 1
ATOM 696 O O . ARG A 1 92 ? -6.286 -4.180 11.295 1.00 80.81 92 ARG A O 1
ATOM 703 N N . LEU A 1 93 ? -4.455 -4.481 10.035 1.00 73.38 93 LEU A N 1
ATOM 704 C CA . LEU A 1 93 ? -3.527 -3.898 11.004 1.00 73.38 93 LEU A CA 1
ATOM 705 C C . LEU A 1 93 ? -3.800 -2.403 11.216 1.00 73.38 93 LEU A C 1
ATOM 707 O O . LEU A 1 93 ? -3.885 -1.968 12.361 1.00 73.38 93 LEU A O 1
ATOM 711 N N . GLY A 1 94 ? -4.003 -1.623 10.154 1.00 68.94 94 GLY A N 1
ATOM 712 C CA . GLY A 1 94 ? -4.292 -0.189 10.244 1.00 68.94 94 GLY A CA 1
ATOM 713 C C . GLY A 1 94 ? -5.571 0.112 11.027 1.00 68.94 94 GLY A C 1
ATOM 714 O O . GLY A 1 94 ? -5.576 0.981 11.901 1.00 68.94 94 GLY A O 1
ATOM 715 N N . VAL A 1 95 ? -6.635 -0.657 10.780 1.00 71.00 95 VAL A N 1
ATOM 716 C CA . VAL A 1 95 ? -7.912 -0.529 11.496 1.00 71.00 95 VAL A CA 1
ATOM 717 C C . VAL A 1 95 ? -7.800 -1.010 12.946 1.00 71.00 95 VAL A C 1
ATOM 719 O O . VAL A 1 95 ? -8.274 -0.316 13.842 1.00 71.00 95 VAL A O 1
ATOM 722 N N . CYS A 1 96 ? -7.154 -2.153 13.203 1.00 67.38 96 CYS A N 1
ATOM 723 C CA . CYS A 1 96 ? -7.004 -2.693 14.560 1.00 67.38 96 CYS A CA 1
ATOM 724 C C . CYS A 1 96 ? -6.103 -1.836 15.456 1.00 67.38 96 CYS A C 1
ATOM 726 O O . CYS A 1 96 ? -6.339 -1.765 16.659 1.00 67.38 96 CYS A O 1
ATOM 728 N N . THR A 1 97 ? -5.070 -1.205 14.896 1.00 67.00 97 THR A N 1
ATOM 729 C CA . THR A 1 97 ? -4.075 -0.474 15.696 1.00 67.00 97 THR A CA 1
ATOM 730 C C . THR A 1 97 ? -4.446 1.002 15.864 1.00 67.00 97 THR A C 1
ATOM 732 O O . THR A 1 97 ? -3.987 1.627 16.813 1.00 67.00 97 THR A O 1
ATOM 735 N N . GLN A 1 98 ? -5.263 1.574 14.962 1.00 59.53 98 GLN A N 1
ATOM 736 C CA . GLN A 1 98 ? -5.633 3.004 14.914 1.00 59.53 98 GLN A CA 1
ATOM 737 C C . GLN A 1 98 ? -4.444 3.983 15.020 1.00 59.53 98 GLN A C 1
ATOM 739 O O . GLN A 1 98 ? -4.599 5.158 15.356 1.00 59.53 98 GLN A O 1
ATOM 744 N N . GLN A 1 99 ? -3.240 3.507 14.714 1.00 58.81 99 GLN A N 1
ATOM 745 C CA . GLN A 1 99 ? -2.000 4.264 14.733 1.00 58.81 99 GLN A CA 1
ATOM 746 C C . GLN A 1 99 ? -1.388 4.223 13.331 1.00 58.81 99 GLN A C 1
ATOM 748 O O . GLN A 1 99 ? -1.372 3.176 12.686 1.00 58.81 99 GLN A O 1
ATOM 753 N N . GLY A 1 100 ? -0.871 5.357 12.847 1.00 58.03 100 GLY A N 1
ATOM 754 C CA . GLY A 1 100 ? -0.151 5.399 11.570 1.00 58.03 100 GLY A CA 1
ATOM 755 C C . GLY A 1 100 ? 1.114 4.530 11.602 1.00 58.03 100 GLY A C 1
ATOM 756 O O . GLY A 1 100 ? 1.697 4.334 12.670 1.00 58.03 100 GLY A O 1
ATOM 757 N N . HIS A 1 101 ? 1.570 4.044 10.439 1.00 60.59 101 HIS A N 1
ATOM 758 C CA . HIS A 1 101 ? 2.758 3.181 10.298 1.00 60.59 101 HIS A CA 1
ATOM 759 C C . HIS A 1 101 ? 3.968 3.662 11.123 1.00 60.59 101 HIS A C 1
ATOM 761 O O . HIS A 1 101 ? 4.624 2.866 11.789 1.00 60.59 101 HIS A O 1
ATOM 767 N N . SER A 1 102 ? 4.227 4.971 11.154 1.00 52.62 102 SER A N 1
ATOM 768 C CA . SER A 1 102 ? 5.316 5.585 11.923 1.00 52.62 102 SER A CA 1
ATOM 769 C C . SER A 1 102 ? 5.108 5.555 13.445 1.00 52.62 102 SER A C 1
ATOM 771 O O . SER A 1 102 ? 6.075 5.400 14.189 1.00 52.62 102 SER A O 1
ATOM 773 N N . ALA A 1 103 ? 3.867 5.653 13.930 1.00 57.19 103 ALA A N 1
ATOM 774 C CA . ALA A 1 103 ? 3.546 5.535 15.353 1.00 57.19 103 ALA A CA 1
ATOM 775 C C . ALA A 1 103 ? 3.696 4.085 15.840 1.00 57.19 103 ALA A C 1
ATOM 777 O O . ALA A 1 103 ? 4.329 3.855 16.869 1.00 57.19 103 ALA A O 1
ATOM 778 N N . CYS A 1 104 ? 3.249 3.112 15.039 1.00 58.19 104 CYS A N 1
ATOM 779 C CA . CYS A 1 104 ? 3.388 1.694 15.369 1.00 58.19 104 CYS A CA 1
ATOM 780 C C . CYS A 1 104 ? 4.859 1.225 15.322 1.00 58.19 104 CYS A C 1
ATOM 782 O O . CYS A 1 104 ? 5.293 0.463 16.185 1.00 58.19 104 CYS A O 1
ATOM 784 N N . ILE A 1 105 ? 5.665 1.719 14.368 1.00 60.31 105 ILE A N 1
ATOM 785 C CA . ILE A 1 105 ? 7.113 1.429 14.297 1.00 60.31 105 ILE A CA 1
ATOM 786 C C . ILE A 1 105 ? 7.859 2.053 15.482 1.00 60.31 105 ILE A C 1
ATOM 788 O O . ILE A 1 105 ? 8.760 1.427 16.044 1.00 60.31 105 ILE A O 1
ATOM 792 N N . ARG A 1 106 ? 7.476 3.265 15.902 1.00 58.69 106 ARG A N 1
ATOM 793 C CA . ARG A 1 106 ? 8.062 3.909 17.082 1.00 58.69 106 ARG A CA 1
ATOM 794 C C . ARG A 1 106 ? 7.788 3.115 18.361 1.00 58.69 106 ARG A C 1
ATOM 796 O O . ARG A 1 106 ? 8.706 2.995 19.171 1.00 58.69 106 ARG A O 1
ATOM 803 N N . ASP A 1 107 ? 6.578 2.581 18.517 1.00 59.03 107 ASP A N 1
ATOM 804 C CA . ASP A 1 107 ? 6.162 1.864 19.728 1.00 59.03 107 ASP A CA 1
ATOM 805 C C . ASP A 1 107 ? 6.689 0.414 19.779 1.00 59.03 107 ASP A C 1
ATOM 807 O O . ASP A 1 107 ? 7.028 -0.056 20.862 1.00 59.03 107 ASP A O 1
ATOM 811 N N . HIS A 1 108 ? 6.830 -0.284 18.640 1.00 61.06 108 HIS A N 1
ATOM 812 C CA . HIS A 1 108 ? 7.314 -1.680 18.605 1.00 61.06 108 HIS A CA 1
ATOM 813 C C . HIS A 1 108 ? 8.821 -1.847 18.333 1.00 61.06 108 HIS A C 1
ATOM 815 O O . HIS A 1 108 ? 9.438 -2.757 18.881 1.00 61.06 108 HIS A O 1
ATOM 821 N N . PHE A 1 109 ? 9.429 -1.005 17.489 1.00 58.88 109 PHE A N 1
ATOM 822 C CA . PHE A 1 109 ? 10.832 -1.145 17.054 1.00 58.88 109 PHE A CA 1
ATOM 823 C C . PHE A 1 109 ? 11.750 -0.016 17.559 1.00 58.88 109 PHE A C 1
ATOM 825 O O . PHE A 1 109 ? 12.971 -0.083 17.409 1.00 58.88 109 PHE A O 1
ATOM 832 N N . GLY A 1 110 ? 11.195 1.014 18.200 1.00 63.00 110 GLY A N 1
ATOM 833 C CA . GLY A 1 110 ? 11.952 2.126 18.771 1.00 63.00 110 GLY A CA 1
ATOM 834 C C . GLY A 1 110 ? 12.318 3.226 17.766 1.00 63.00 110 GLY A C 1
ATOM 835 O O . GLY A 1 110 ? 12.114 3.132 16.555 1.00 63.00 110 GLY A O 1
ATOM 836 N N . ARG A 1 111 ? 12.876 4.330 18.283 1.00 61.41 111 ARG A N 1
ATOM 837 C CA . ARG A 1 111 ? 13.154 5.559 17.507 1.00 61.41 111 ARG A CA 1
ATOM 838 C C . ARG A 1 111 ? 14.079 5.333 16.303 1.00 61.41 111 ARG A C 1
ATOM 840 O O . ARG A 1 111 ? 13.845 5.951 15.273 1.00 61.41 111 ARG A O 1
ATOM 847 N N . GLY A 1 112 ? 15.085 4.460 16.402 1.00 64.44 112 GLY A N 1
ATOM 848 C CA . GLY A 1 112 ? 16.068 4.242 15.326 1.00 64.44 112 GLY A CA 1
ATOM 849 C C . GLY A 1 112 ? 15.453 3.694 14.034 1.00 64.44 112 GLY A C 1
ATOM 850 O O . GLY A 1 112 ? 15.685 4.239 12.958 1.00 64.44 112 GLY A O 1
ATOM 851 N N . TRP A 1 113 ? 14.600 2.676 14.144 1.00 63.38 113 TRP A N 1
ATOM 852 C CA . TRP A 1 113 ? 13.911 2.083 12.996 1.00 63.38 113 TRP A CA 1
ATOM 853 C C . TRP A 1 113 ? 12.844 3.005 12.415 1.00 63.38 113 TRP A C 1
ATOM 855 O O . TRP A 1 113 ? 12.701 3.061 11.200 1.00 63.38 113 TRP A O 1
ATOM 865 N N . CYS A 1 114 ? 12.175 3.798 13.261 1.00 67.50 114 CYS A N 1
ATOM 866 C CA . CYS A 1 114 ? 11.231 4.819 12.809 1.00 67.50 114 CYS A CA 1
ATOM 867 C C . CYS A 1 114 ? 11.909 5.864 11.911 1.00 67.50 114 CYS A C 1
ATOM 869 O O . CYS A 1 114 ? 11.352 6.242 10.880 1.00 67.50 114 CYS A O 1
ATOM 871 N N . TRP A 1 115 ? 13.111 6.322 12.278 1.00 69.81 115 TRP A N 1
ATOM 872 C CA . TRP A 1 115 ? 13.893 7.243 11.449 1.00 69.81 115 TRP A CA 1
ATOM 873 C C . TRP A 1 115 ? 14.336 6.595 10.138 1.00 69.81 115 TRP A C 1
ATOM 875 O O . TRP A 1 115 ? 14.243 7.239 9.100 1.00 69.81 115 TRP A O 1
ATOM 885 N N . LEU A 1 116 ? 14.744 5.324 10.163 1.00 77.75 116 LEU A N 1
ATOM 886 C CA . LEU A 1 116 ? 15.167 4.586 8.970 1.00 77.75 116 LEU A CA 1
ATOM 887 C C .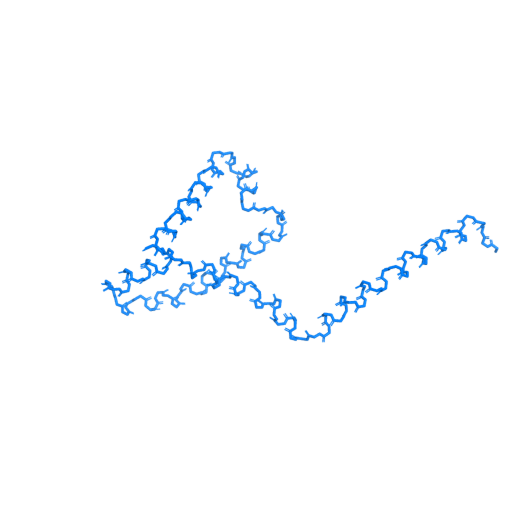 LEU A 1 116 ? 14.010 4.423 7.967 1.00 77.75 116 LEU A C 1
ATOM 889 O O . LEU A 1 116 ? 14.158 4.767 6.798 1.00 77.75 116 LEU A O 1
ATOM 893 N N . THR A 1 117 ? 12.825 4.007 8.425 1.00 74.00 117 THR A N 1
ATOM 894 C CA . THR A 1 117 ? 11.635 3.908 7.563 1.00 74.00 117 THR A CA 1
ATOM 895 C C . THR A 1 117 ? 11.141 5.266 7.077 1.00 74.00 117 THR A C 1
ATOM 897 O O . THR A 1 117 ? 10.713 5.379 5.935 1.00 74.00 117 THR A O 1
ATOM 900 N N . THR A 1 118 ? 11.226 6.312 7.906 1.00 76.25 118 THR A N 1
ATOM 901 C CA . THR A 1 118 ? 10.843 7.674 7.490 1.00 76.25 118 THR A CA 1
ATOM 902 C C . THR A 1 118 ? 11.824 8.232 6.458 1.00 76.25 118 THR A C 1
ATOM 904 O O . THR A 1 118 ? 11.403 8.860 5.494 1.00 76.25 118 THR A O 1
ATOM 907 N N . ALA A 1 119 ? 13.124 7.977 6.622 1.00 78.75 119 ALA A N 1
ATOM 908 C CA . ALA A 1 119 ? 14.151 8.385 5.669 1.00 78.75 119 ALA A CA 1
ATOM 909 C C . ALA A 1 119 ? 13.999 7.666 4.323 1.00 78.75 119 ALA A C 1
ATOM 911 O O . ALA A 1 119 ? 14.124 8.311 3.288 1.00 78.75 119 ALA A O 1
ATOM 912 N N . LEU A 1 120 ? 13.675 6.368 4.334 1.00 79.19 120 LEU A N 1
ATOM 913 C CA . LEU A 1 120 ? 13.337 5.625 3.116 1.00 79.19 120 LEU A CA 1
ATOM 914 C C . LEU A 1 120 ? 12.105 6.217 2.422 1.00 79.19 120 LEU A C 1
ATOM 916 O O . LEU A 1 120 ? 12.150 6.455 1.225 1.00 79.19 120 LEU A O 1
ATOM 920 N N . LEU A 1 121 ? 11.054 6.552 3.174 1.00 76.12 121 LEU A N 1
ATOM 921 C CA . LEU A 1 121 ? 9.860 7.215 2.635 1.00 76.12 121 LEU A CA 1
ATOM 922 C C . LEU A 1 121 ? 10.176 8.568 1.983 1.00 76.12 121 LEU A C 1
ATOM 924 O O . LEU A 1 121 ? 9.675 8.880 0.910 1.00 76.12 121 LEU A O 1
ATOM 928 N N . ILE A 1 122 ? 11.025 9.375 2.623 1.00 81.00 122 ILE A N 1
ATOM 929 C CA . ILE A 1 122 ? 11.469 10.658 2.065 1.00 81.00 122 ILE A CA 1
ATOM 930 C C . ILE A 1 122 ? 12.304 10.434 0.801 1.00 81.00 122 ILE A C 1
ATOM 932 O O . ILE A 1 122 ? 12.142 11.174 -0.166 1.00 81.00 122 ILE A O 1
ATOM 936 N N . ALA A 1 123 ? 13.179 9.428 0.795 1.00 81.75 123 ALA A N 1
ATOM 937 C CA . ALA A 1 123 ? 13.976 9.084 -0.375 1.00 81.75 123 ALA A CA 1
ATOM 938 C C . ALA A 1 123 ? 13.088 8.667 -1.557 1.00 81.75 123 ALA A C 1
ATOM 940 O O . ALA A 1 123 ? 13.297 9.177 -2.652 1.00 81.75 123 ALA A O 1
ATOM 941 N N . GLU A 1 124 ? 12.064 7.841 -1.328 1.00 80.88 124 GLU A N 1
ATOM 942 C CA . GLU A 1 124 ? 11.058 7.488 -2.342 1.00 80.88 124 GLU A CA 1
ATOM 943 C C . GLU A 1 124 ? 10.339 8.730 -2.882 1.00 80.88 124 GLU A C 1
ATOM 945 O O . GLU A 1 124 ? 10.277 8.933 -4.092 1.00 80.88 124 GLU A O 1
ATOM 950 N N . CYS A 1 125 ? 9.892 9.642 -2.010 1.00 77.38 125 CYS A N 1
ATOM 951 C CA . CYS A 1 125 ? 9.284 10.903 -2.447 1.00 77.38 125 CYS A CA 1
ATOM 952 C C . CYS A 1 125 ? 10.228 11.752 -3.317 1.00 77.38 125 CYS A C 1
ATOM 954 O O . CYS A 1 125 ? 9.783 12.404 -4.260 1.00 77.38 125 CYS A O 1
ATOM 956 N N . ILE A 1 126 ? 11.527 11.765 -3.008 1.00 82.81 126 ILE A N 1
ATOM 957 C CA . ILE A 1 126 ? 12.531 12.483 -3.803 1.00 82.81 126 ILE A CA 1
ATOM 958 C C . ILE A 1 126 ? 12.742 11.787 -5.153 1.00 82.81 126 ILE A C 1
ATOM 960 O O . ILE A 1 126 ? 12.806 12.465 -6.174 1.00 82.81 126 ILE A O 1
ATOM 964 N N . ILE A 1 127 ? 12.821 10.454 -5.177 1.00 81.19 127 ILE A N 1
ATOM 965 C CA . ILE A 1 127 ? 12.963 9.666 -6.409 1.00 81.19 127 ILE A CA 1
ATOM 966 C C . ILE A 1 127 ? 11.754 9.887 -7.326 1.00 81.19 127 ILE A C 1
ATOM 968 O O . ILE A 1 127 ? 11.935 10.141 -8.516 1.00 81.19 127 ILE A O 1
ATOM 972 N N . ALA A 1 128 ? 10.540 9.876 -6.775 1.00 72.12 128 ALA A N 1
ATOM 973 C CA . ALA A 1 128 ? 9.315 10.167 -7.512 1.00 72.12 128 ALA A CA 1
ATOM 974 C C . ALA A 1 128 ? 9.314 11.596 -8.078 1.00 72.12 128 ALA A C 1
ATOM 976 O O . ALA A 1 128 ? 9.036 11.789 -9.257 1.00 72.12 128 ALA A O 1
ATOM 977 N N . MET A 1 129 ? 9.707 12.594 -7.277 1.00 79.19 129 MET A N 1
ATOM 978 C CA . MET A 1 129 ? 9.803 13.987 -7.731 1.00 79.19 129 MET A CA 1
ATOM 979 C C . MET A 1 129 ? 10.815 14.161 -8.870 1.00 79.19 129 MET A C 1
ATOM 981 O O . MET A 1 129 ? 10.555 14.898 -9.813 1.00 79.19 129 MET A O 1
ATOM 985 N N . VAL A 1 130 ? 11.956 13.472 -8.799 1.00 80.00 130 VAL A N 1
ATOM 986 C CA . VAL A 1 130 ? 12.973 13.479 -9.860 1.00 80.00 130 VAL A CA 1
ATOM 987 C C . VAL A 1 130 ? 12.482 12.757 -11.115 1.00 80.00 130 VAL A C 1
ATOM 989 O O . VAL A 1 130 ? 12.853 13.151 -12.212 1.00 80.00 130 VAL A O 1
ATOM 992 N N . SER A 1 131 ? 11.650 11.724 -10.975 1.00 73.75 131 SER A N 1
ATOM 993 C CA . SER A 1 131 ? 11.058 11.013 -12.112 1.00 73.75 131 SER A CA 1
ATOM 994 C C . SER A 1 131 ? 10.024 11.835 -12.880 1.00 73.75 131 SER A C 1
ATOM 996 O O . SER A 1 131 ? 9.762 11.523 -14.041 1.00 73.75 131 SER A O 1
ATOM 998 N N . GLU A 1 132 ? 9.381 12.807 -12.231 1.00 63.44 132 GLU A N 1
ATOM 999 C CA . GLU A 1 132 ? 8.394 13.683 -12.871 1.00 63.44 132 GLU A CA 1
ATOM 1000 C C . GLU A 1 132 ? 9.017 14.935 -13.524 1.00 63.44 132 GLU A C 1
ATOM 1002 O O . GLU A 1 132 ? 8.287 15.721 -14.133 1.00 63.44 132 GLU A O 1
ATOM 1007 N N . MET A 1 133 ? 10.346 15.119 -13.433 1.00 57.19 133 MET A N 1
ATOM 1008 C CA . MET A 1 133 ? 11.112 16.169 -14.133 1.00 57.19 133 MET A CA 1
ATOM 1009 C C . MET A 1 133 ? 11.780 15.652 -15.409 1.00 57.19 133 MET A C 1
ATOM 1011 O O . MET A 1 133 ? 11.798 16.428 -16.393 1.00 57.19 133 MET A O 1
#

Sequence (133 aa):
LMTPSESASYAEAQRLDDSRKPFQSKVDKWEGSGFVWSFSILGPGLLVCLADTDAGCLLVAGQSGSRWGYALLPLQVLLIPVLFMAQDLTVRLGVCTQQGHSACIRDHFGRGWCWLTTALLIAECIIAMVSEM

InterPro domains:
  IPR001046 NRAMP family [PF01566] (45-132)

Mean predicted aligned error: 14.61 Å

Foldseek 3Di:
DDDPVVVVVVVVVVVVVVVCVVVVVVVVVCVPDVVSVVVVVVVLVVVLVVVCPALVNVVVCVVCCVVPPCPCVVVVVVVVVVSVVVSVVVVVCCVVVVDPPLRVCCVPVNDVVSVVVVVVVVVVVVVRVVSVD

pLDDT: mean 72.4, std 7.75, range [52.62, 85.38]

Organism: Symbiodinium pilosum (NCBI:txid2952)

Solvent-accessible surface area (backbone atoms only — not comparable to full-atom values): 7526 Å² total; per-residue (Å²): 132,82,50,77,71,53,58,53,52,54,54,49,53,50,52,56,51,61,67,42,49,71,56,49,59,52,52,54,57,54,69,71,35,68,66,54,55,52,48,61,63,44,44,62,59,50,55,48,54,57,63,66,64,36,63,57,52,48,51,52,50,50,56,48,40,74,73,57,46,77,72,51,53,67,56,53,61,61,42,52,65,54,51,52,55,53,46,54,52,48,52,51,48,43,66,74,62,75,45,57,73,63,56,50,34,35,74,76,64,30,66,69,54,28,51,52,56,49,50,51,52,51,48,51,54,50,53,32,57,60,71,78,107

Secondary structure (DSSP, 8-state):
---HHHHHHHHHHHHHHHHHHHHHHHHHHHHT-HHHHHHHHHHHHHHHHHHHTSHHHHHHHHHHHHHHGGGGHHHHHHHHHHHHHHHHHHHHHHHHH-S-HHHHHHHHH-HHHHHHHHHHHHHHHHHHHHHT-

Radius of gyration: 24.85 Å; Cα contacts (8 Å, |Δi|>4): 37; chains: 1; bounding box: 62×30×64 Å